Protein AF-A0A7R8VYX3-F1 (afdb_monomer_lite)

Foldseek 3Di:
DVQCVLQQWFKDFQLDAQPPPVLSVVSVPDDPPDTPVPDDLCVSQPPQDDDDPDSVVSSLCCQQQNPVVVPDRDHHRIDIDGDNVNHHDDDDPDPDDRCPPSD

Structure (mmCIF, N/CA/C/O backbone):
data_AF-A0A7R8VYX3-F1
#
_entry.id   AF-A0A7R8VYX3-F1
#
loop_
_atom_site.group_PDB
_atom_site.id
_atom_site.type_symbol
_atom_site.label_atom_id
_atom_site.label_alt_id
_atom_site.label_comp_id
_atom_site.label_asym_id
_atom_site.label_entity_id
_atom_site.label_seq_id
_atom_site.pdbx_PDB_ins_code
_atom_site.Cartn_x
_atom_site.Cartn_y
_atom_site.Cartn_z
_atom_site.occupancy
_atom_site.B_iso_or_equiv
_atom_site.auth_seq_id
_atom_site.auth_comp_id
_atom_site.auth_asym_id
_atom_site.auth_atom_id
_atom_site.pdbx_PDB_model_num
ATOM 1 N N . MET A 1 1 ? -8.367 -3.212 -5.140 1.00 76.12 1 MET A N 1
ATOM 2 C CA . MET A 1 1 ? -7.751 -2.665 -3.928 1.00 76.12 1 MET A CA 1
ATOM 3 C C . MET A 1 1 ? -8.787 -2.175 -2.920 1.00 76.12 1 MET A C 1
ATOM 5 O O . MET A 1 1 ? -8.876 -2.729 -1.836 1.00 76.12 1 MET A O 1
ATOM 9 N N . LEU A 1 2 ? -9.611 -1.175 -3.270 1.00 84.12 2 LEU A N 1
ATOM 10 C CA . LEU A 1 2 ? -10.450 -0.459 -2.298 1.00 84.12 2 LEU A CA 1
ATOM 11 C C . LEU A 1 2 ? -11.411 -1.350 -1.497 1.00 84.12 2 LEU A C 1
ATOM 13 O O . LEU A 1 2 ? -11.442 -1.248 -0.280 1.00 84.12 2 LEU A O 1
ATOM 17 N N . SER A 1 3 ? -12.156 -2.252 -2.141 1.00 87.12 3 SER A N 1
ATOM 18 C CA . SER A 1 3 ? -13.066 -3.151 -1.413 1.00 87.12 3 SER A CA 1
ATOM 19 C C . SER A 1 3 ? -12.342 -4.106 -0.460 1.00 87.12 3 SER A C 1
ATOM 21 O O . SER A 1 3 ? -12.898 -4.487 0.560 1.00 87.12 3 SER A O 1
ATOM 23 N N . TYR A 1 4 ? -11.084 -4.455 -0.742 1.00 88.44 4 TYR A N 1
ATOM 24 C CA . TYR A 1 4 ? -10.280 -5.273 0.168 1.00 88.44 4 TYR A CA 1
ATOM 25 C C . TYR A 1 4 ? -9.904 -4.496 1.435 1.00 88.44 4 TYR A C 1
ATOM 27 O O . TYR A 1 4 ? -10.025 -5.030 2.536 1.00 88.44 4 TYR A O 1
ATOM 35 N N . ILE A 1 5 ? -9.555 -3.214 1.277 1.00 90.19 5 ILE A N 1
ATOM 36 C CA . ILE A 1 5 ? -9.300 -2.282 2.384 1.00 90.19 5 ILE A CA 1
ATOM 37 C C . ILE A 1 5 ? -10.563 -2.057 3.217 1.00 90.19 5 ILE A C 1
ATOM 39 O O . ILE A 1 5 ? -10.519 -2.163 4.439 1.00 90.19 5 ILE A O 1
ATOM 43 N N . LEU A 1 6 ? -11.701 -1.808 2.561 1.00 90.31 6 LEU A N 1
ATOM 44 C CA . LEU A 1 6 ? -12.987 -1.624 3.239 1.00 90.31 6 LEU A CA 1
ATOM 45 C C . LEU A 1 6 ? -13.444 -2.889 3.978 1.00 90.31 6 LEU A C 1
ATOM 47 O O . LEU A 1 6 ? -14.164 -2.791 4.964 1.00 90.31 6 LEU A O 1
ATOM 51 N N . ALA A 1 7 ? -13.002 -4.073 3.550 1.00 90.38 7 ALA A N 1
ATOM 52 C CA . ALA A 1 7 ? -13.230 -5.326 4.267 1.00 90.38 7 ALA A CA 1
ATOM 53 C C . ALA A 1 7 ? -12.323 -5.496 5.506 1.00 90.38 7 ALA A C 1
ATOM 55 O O . ALA A 1 7 ? -12.284 -6.581 6.077 1.00 90.38 7 ALA A O 1
ATOM 56 N N . GLY A 1 8 ? -11.578 -4.461 5.908 1.00 91.44 8 GLY A N 1
ATOM 57 C CA . GLY A 1 8 ? -10.686 -4.478 7.067 1.00 91.44 8 GLY A CA 1
ATOM 58 C C . GLY A 1 8 ? -9.273 -4.976 6.762 1.00 91.44 8 GLY A C 1
ATOM 59 O O . GLY A 1 8 ? -8.487 -5.147 7.682 1.00 91.44 8 GLY A O 1
ATOM 60 N N . ASN A 1 9 ? -8.901 -5.222 5.501 1.00 92.44 9 ASN A N 1
ATOM 61 C CA . ASN A 1 9 ? -7.541 -5.668 5.177 1.00 92.44 9 ASN A CA 1
ATOM 62 C C . ASN A 1 9 ? -6.642 -4.463 4.917 1.00 92.44 9 ASN A C 1
ATOM 64 O O . ASN A 1 9 ? -6.719 -3.836 3.862 1.00 92.44 9 ASN A O 1
ATOM 68 N N . TRP A 1 10 ? -5.794 -4.125 5.879 1.00 93.56 10 TRP A N 1
ATOM 69 C CA . TRP A 1 10 ? -4.938 -2.949 5.806 1.00 93.56 10 TRP A CA 1
ATOM 70 C C . TRP A 1 10 ? -3.525 -3.323 5.330 1.00 93.56 10 TRP A C 1
ATOM 72 O O . TRP A 1 10 ? -2.989 -4.353 5.751 1.00 93.56 10 TRP A O 1
ATOM 82 N N . PRO A 1 11 ? -2.915 -2.522 4.436 1.00 92.94 11 PRO A N 1
ATOM 83 C CA . PRO A 1 11 ? -1.583 -2.766 3.904 1.00 92.94 11 PRO A CA 1
ATOM 84 C C . PRO A 1 11 ? -0.490 -2.230 4.838 1.00 92.94 11 PRO A C 1
ATOM 86 O O . PRO A 1 11 ? -0.535 -1.084 5.297 1.00 92.94 11 PRO A O 1
ATOM 89 N N . TYR A 1 12 ? 0.531 -3.049 5.060 1.00 93.50 12 TYR A N 1
ATOM 90 C CA . TYR A 1 12 ? 1.731 -2.743 5.832 1.00 93.50 12 TYR A CA 1
ATOM 91 C C . TYR A 1 12 ? 2.964 -2.941 4.962 1.00 93.50 12 TYR A C 1
ATOM 93 O O . TYR A 1 12 ? 3.014 -3.844 4.131 1.00 93.50 12 TYR A O 1
ATOM 101 N N . TYR A 1 13 ? 3.981 -2.109 5.149 1.00 93.19 13 TYR A N 1
ATOM 102 C CA . TYR A 1 13 ? 5.234 -2.283 4.428 1.00 93.19 13 TYR A CA 1
ATOM 103 C C . TYR A 1 13 ? 6.046 -3.438 5.026 1.00 93.19 13 TYR A C 1
ATOM 105 O O . TYR A 1 13 ? 6.307 -3.476 6.226 1.00 93.19 13 TYR A O 1
ATOM 113 N N . THR A 1 14 ? 6.491 -4.362 4.173 1.00 91.62 14 THR A N 1
ATOM 114 C CA . THR A 1 14 ? 7.278 -5.545 4.576 1.00 91.62 14 THR A CA 1
ATOM 115 C C . THR A 1 14 ? 8.701 -5.218 5.044 1.00 91.62 14 THR A C 1
ATOM 117 O O . THR A 1 14 ? 9.410 -6.100 5.524 1.00 91.62 14 THR A O 1
ATOM 120 N N . GLY A 1 15 ? 9.169 -3.978 4.858 1.00 89.44 15 GLY A N 1
ATOM 121 C CA . GLY A 1 15 ? 10.552 -3.579 5.138 1.00 89.44 15 GLY A CA 1
ATOM 122 C C . GLY A 1 15 ? 11.553 -3.963 4.042 1.00 89.44 15 GLY A C 1
ATOM 123 O O . GLY A 1 15 ? 12.714 -3.553 4.103 1.00 89.44 15 GLY A O 1
ATOM 124 N N . ARG A 1 16 ? 11.122 -4.728 3.029 1.00 90.56 16 ARG A N 1
ATOM 125 C CA . ARG A 1 16 ? 11.963 -5.125 1.896 1.00 90.56 16 ARG A CA 1
ATOM 126 C C . ARG A 1 16 ? 12.175 -3.951 0.940 1.00 90.56 16 ARG A C 1
ATOM 128 O O . ARG A 1 16 ? 11.205 -3.268 0.633 1.00 90.56 16 ARG A O 1
ATOM 135 N N . PRO A 1 17 ? 13.401 -3.733 0.441 1.00 89.75 17 PRO A N 1
ATOM 136 C CA . PRO A 1 17 ? 13.686 -2.604 -0.433 1.00 89.75 17 PRO A CA 1
ATOM 137 C C . PRO A 1 17 ? 12.937 -2.720 -1.767 1.00 89.75 17 PRO A C 1
ATOM 139 O O . PRO A 1 17 ? 12.864 -3.798 -2.356 1.00 89.75 17 PRO A O 1
ATOM 142 N N . HIS A 1 18 ? 12.428 -1.590 -2.247 1.00 91.12 18 HIS A N 1
ATOM 143 C CA . HIS A 1 18 ? 11.977 -1.412 -3.622 1.00 91.12 18 HIS A CA 1
ATOM 144 C C . HIS A 1 18 ? 13.189 -1.078 -4.521 1.00 91.12 18 HIS A C 1
ATOM 146 O O . HIS A 1 18 ? 14.129 -0.446 -4.032 1.00 91.12 18 HIS A O 1
ATOM 152 N N . PRO A 1 19 ? 13.204 -1.450 -5.819 1.00 89.25 19 PRO A N 1
ATOM 153 C CA . PRO A 1 19 ? 14.320 -1.097 -6.707 1.00 89.25 19 PRO A CA 1
ATOM 154 C C . PRO A 1 19 ? 14.531 0.419 -6.872 1.00 89.25 19 PRO A C 1
ATOM 156 O O . PRO A 1 19 ? 15.655 0.867 -7.065 1.00 89.25 19 PRO A O 1
ATOM 159 N N . ASP A 1 20 ? 13.467 1.214 -6.740 1.00 90.62 20 ASP A N 1
ATOM 160 C CA . ASP A 1 20 ? 13.567 2.662 -6.505 1.00 90.62 20 ASP A CA 1
ATOM 161 C C . ASP A 1 20 ? 14.052 2.940 -5.066 1.00 90.62 20 ASP A C 1
ATOM 163 O O . ASP A 1 20 ? 13.330 2.744 -4.076 1.00 90.62 20 ASP A O 1
ATOM 167 N N . GLU A 1 21 ? 15.293 3.418 -4.960 1.00 91.19 21 GLU A N 1
ATOM 168 C CA . GLU A 1 21 ? 15.941 3.773 -3.696 1.00 91.19 21 GLU A CA 1
ATOM 169 C C . GLU A 1 21 ? 15.256 4.945 -2.977 1.00 91.19 21 GLU A C 1
ATOM 171 O O . GLU A 1 21 ? 15.191 4.954 -1.745 1.00 91.19 21 GLU A O 1
ATOM 176 N N . MET A 1 22 ? 14.699 5.913 -3.713 1.00 92.50 22 MET A N 1
ATOM 177 C CA . MET A 1 22 ? 14.021 7.078 -3.139 1.00 92.50 22 MET A CA 1
ATOM 178 C C . MET A 1 22 ? 12.662 6.692 -2.556 1.00 92.50 22 MET A C 1
ATOM 180 O O . MET A 1 22 ? 12.275 7.161 -1.480 1.00 92.50 22 MET A O 1
ATOM 184 N N . LEU A 1 23 ? 11.929 5.808 -3.236 1.00 93.00 23 LEU A N 1
ATOM 185 C CA . LEU A 1 23 ? 10.726 5.203 -2.666 1.00 93.00 23 LEU A CA 1
ATOM 186 C C . LEU A 1 23 ? 11.076 4.399 -1.405 1.00 93.00 23 LEU A C 1
ATOM 188 O O . LEU A 1 23 ? 10.458 4.592 -0.357 1.00 93.00 23 LEU A O 1
ATOM 192 N N . THR A 1 24 ? 12.129 3.579 -1.456 1.00 93.75 24 THR A N 1
ATOM 193 C CA . THR A 1 24 ? 12.601 2.813 -0.292 1.00 93.75 24 THR A CA 1
ATOM 194 C C . THR A 1 24 ? 12.956 3.707 0.897 1.00 93.75 24 THR A C 1
ATOM 196 O O . THR A 1 24 ? 12.606 3.381 2.032 1.00 93.75 24 THR A O 1
ATOM 199 N N . ALA A 1 25 ? 13.638 4.832 0.668 1.00 93.19 25 ALA A N 1
ATOM 200 C CA . ALA A 1 25 ? 14.017 5.769 1.723 1.00 93.19 25 ALA A CA 1
ATOM 201 C C . ALA A 1 25 ? 12.792 6.350 2.446 1.00 93.19 25 ALA A C 1
ATOM 203 O O . ALA A 1 25 ? 12.779 6.417 3.675 1.00 93.19 25 ALA A O 1
ATOM 204 N N . ARG A 1 26 ? 11.740 6.702 1.699 1.00 94.25 26 ARG A N 1
ATOM 205 C CA . ARG A 1 26 ? 10.487 7.217 2.268 1.00 94.25 26 ARG A CA 1
ATOM 206 C C . ARG A 1 26 ? 9.720 6.151 3.040 1.00 94.25 26 ARG A C 1
ATOM 208 O O . ARG A 1 26 ? 9.294 6.412 4.159 1.00 94.25 26 ARG A O 1
ATOM 215 N N . LEU A 1 27 ? 9.625 4.936 2.500 1.00 92.81 27 LEU A N 1
ATOM 216 C CA . LEU A 1 27 ? 8.960 3.812 3.171 1.00 92.81 27 LEU A CA 1
ATOM 217 C C . LEU A 1 27 ? 9.667 3.402 4.467 1.00 92.81 27 LEU A C 1
ATOM 219 O O . LEU A 1 27 ? 9.013 3.034 5.436 1.00 92.81 27 LEU A O 1
ATOM 223 N N . LYS A 1 28 ? 11.001 3.497 4.517 1.00 91.44 28 LYS A N 1
ATOM 224 C CA . LYS A 1 28 ? 11.777 3.267 5.748 1.00 91.44 28 LYS A CA 1
ATOM 225 C C . LYS A 1 28 ? 11.522 4.314 6.835 1.00 91.44 28 LYS A C 1
ATOM 227 O O . LYS A 1 28 ? 11.830 4.049 7.992 1.00 91.44 28 LYS A O 1
ATOM 232 N N . GLY A 1 29 ? 10.989 5.481 6.476 1.00 89.69 29 GLY A N 1
ATOM 233 C CA . GLY A 1 29 ? 10.573 6.505 7.432 1.00 89.69 29 GLY A CA 1
ATOM 234 C C . GLY A 1 29 ? 9.288 6.152 8.186 1.00 89.69 29 GLY A C 1
ATOM 235 O O . GLY A 1 29 ? 9.008 6.769 9.211 1.00 89.69 29 GLY A O 1
ATOM 236 N N . ILE A 1 30 ? 8.525 5.162 7.710 1.00 91.19 30 ILE A N 1
ATOM 237 C CA . ILE A 1 30 ? 7.269 4.744 8.333 1.00 91.19 30 ILE A CA 1
ATOM 238 C C . ILE A 1 30 ? 7.576 3.992 9.637 1.00 91.19 30 ILE A C 1
ATOM 240 O O . ILE A 1 30 ? 8.339 3.018 9.617 1.00 91.19 30 ILE A O 1
ATOM 244 N N . PRO A 1 31 ? 6.983 4.394 10.777 1.00 89.50 31 PRO A N 1
ATOM 245 C CA . PRO A 1 31 ? 7.129 3.665 12.028 1.00 89.50 31 PRO A CA 1
ATOM 246 C C . PRO A 1 31 ? 6.684 2.205 11.897 1.00 89.50 31 PRO A C 1
ATOM 248 O O . PRO A 1 31 ? 5.652 1.893 11.299 1.00 89.50 31 PRO A O 1
ATOM 251 N N . ALA A 1 32 ? 7.443 1.295 12.510 1.00 85.69 32 ALA A N 1
ATOM 252 C CA . ALA A 1 32 ? 7.091 -0.118 12.523 1.00 85.69 32 ALA A CA 1
ATOM 253 C C . ALA A 1 32 ? 5.699 -0.330 13.141 1.00 85.69 32 ALA A C 1
ATOM 255 O O . ALA A 1 32 ? 5.398 0.185 14.216 1.00 85.69 32 ALA A O 1
ATOM 256 N N . GLY A 1 33 ? 4.864 -1.119 12.462 1.00 85.44 33 GLY A N 1
ATOM 257 C CA . GLY A 1 33 ? 3.516 -1.445 12.932 1.00 85.44 33 GLY A CA 1
ATOM 258 C C . GLY A 1 33 ? 2.430 -0.445 12.539 1.00 85.44 33 GLY A C 1
ATOM 259 O O . GLY A 1 33 ? 1.284 -0.669 12.917 1.00 85.44 33 GLY A O 1
ATOM 260 N N . ARG A 1 34 ? 2.745 0.596 11.759 1.00 91.88 34 ARG A N 1
ATOM 261 C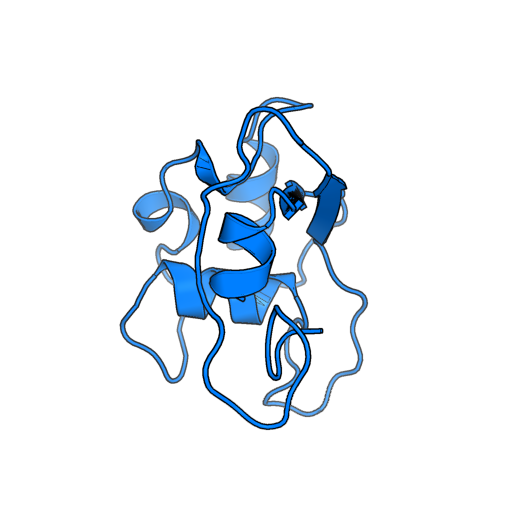 CA . ARG A 1 34 ? 1.741 1.501 11.190 1.00 91.88 34 ARG A CA 1
ATOM 262 C C . ARG A 1 34 ? 1.358 1.105 9.762 1.00 91.88 34 ARG A C 1
ATOM 264 O O . ARG A 1 34 ? 2.212 0.646 8.999 1.00 91.88 34 ARG A O 1
ATOM 271 N N . SER A 1 35 ? 0.080 1.249 9.412 1.00 92.94 35 SER A N 1
ATOM 272 C CA . SER A 1 35 ? -0.394 0.965 8.057 1.00 92.94 35 SER A CA 1
ATOM 273 C C . SER A 1 35 ? -0.054 2.108 7.105 1.00 92.94 35 SER A C 1
ATOM 275 O O . SER A 1 35 ? -0.058 3.276 7.484 1.00 92.94 35 SER A O 1
ATOM 277 N N . LEU A 1 36 ? 0.147 1.782 5.826 1.00 91.81 36 LEU A N 1
ATOM 278 C CA . LEU A 1 36 ? 0.282 2.784 4.765 1.00 91.81 36 LEU A CA 1
ATOM 279 C C . LEU A 1 36 ? -0.954 3.685 4.638 1.00 91.81 36 LEU A C 1
ATOM 281 O O . LEU A 1 36 ? -0.831 4.806 4.162 1.00 91.81 36 LEU A O 1
ATOM 285 N N . LEU A 1 37 ? -2.136 3.219 5.060 1.00 89.75 37 LEU A N 1
ATOM 286 C CA . LEU A 1 37 ? -3.369 4.017 5.024 1.00 89.75 37 LEU A CA 1
ATOM 287 C C . LEU A 1 37 ? -3.363 5.179 6.021 1.00 89.75 37 LEU A C 1
ATOM 289 O O . LEU A 1 37 ? -4.155 6.106 5.878 1.00 89.75 37 LEU A O 1
ATOM 293 N N . GLU A 1 38 ? -2.487 5.121 7.020 1.00 91.81 38 GLU A N 1
ATOM 294 C CA . GLU A 1 38 ? -2.354 6.133 8.068 1.00 91.81 38 GLU A CA 1
ATOM 295 C C . GLU A 1 38 ? -1.228 7.135 7.771 1.00 91.81 38 GLU A C 1
ATOM 297 O O . GLU A 1 38 ? -0.996 8.059 8.550 1.00 91.81 38 GLU A O 1
ATOM 302 N N . GLU A 1 39 ? -0.51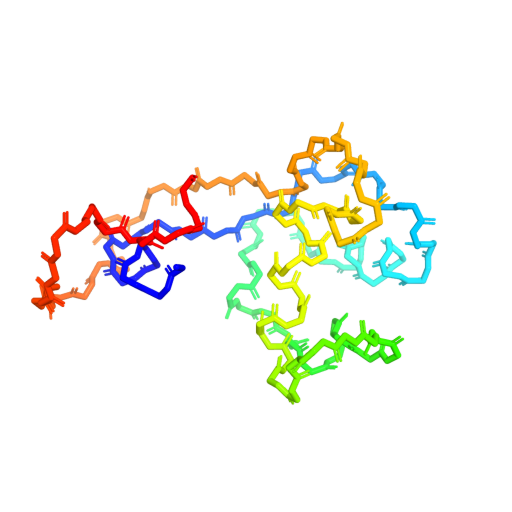5 6.949 6.660 1.00 92.69 39 GLU A N 1
ATOM 303 C CA . GLU A 1 39 ? 0.625 7.765 6.251 1.00 92.69 39 GLU A CA 1
ATOM 304 C C . GLU A 1 39 ? 0.239 8.780 5.167 1.00 92.69 39 GLU A C 1
ATOM 306 O O . GLU A 1 39 ? -0.783 8.657 4.486 1.00 92.69 39 GLU A O 1
ATOM 311 N N . ASP A 1 40 ? 1.078 9.803 4.978 1.00 92.00 40 ASP A N 1
ATOM 312 C CA . ASP A 1 40 ? 0.875 10.777 3.905 1.00 92.00 40 ASP A CA 1
ATOM 313 C C . ASP A 1 40 ? 1.199 10.146 2.543 1.00 92.00 40 ASP A C 1
ATOM 315 O O . ASP A 1 40 ? 2.342 10.123 2.076 1.00 92.00 40 ASP A O 1
ATOM 319 N N . LEU A 1 41 ? 0.155 9.643 1.884 1.00 89.69 41 LEU A N 1
ATOM 320 C CA . LEU A 1 41 ? 0.258 9.024 0.567 1.00 89.69 41 LEU A CA 1
ATOM 321 C C . LEU A 1 41 ? 0.825 9.974 -0.491 1.00 89.69 41 LEU A C 1
ATOM 323 O O . LEU A 1 41 ? 1.517 9.499 -1.387 1.00 89.69 41 LEU A O 1
ATOM 327 N N . ASN A 1 42 ? 0.575 11.287 -0.396 1.00 89.81 42 ASN A N 1
ATOM 328 C CA . ASN A 1 42 ? 1.125 12.245 -1.358 1.00 89.81 42 ASN A CA 1
ATOM 329 C C . ASN A 1 42 ? 2.638 12.347 -1.204 1.00 89.81 42 ASN A C 1
ATOM 331 O O . ASN A 1 42 ? 3.350 12.400 -2.202 1.00 89.81 42 ASN A O 1
ATOM 335 N N . PHE A 1 43 ? 3.128 12.363 0.039 1.00 91.75 43 PHE A N 1
ATOM 336 C CA . PHE A 1 43 ? 4.557 12.343 0.335 1.00 91.75 43 PHE A CA 1
ATOM 337 C C . PHE A 1 43 ? 5.217 11.041 -0.145 1.00 91.75 43 PHE A C 1
ATOM 339 O O . PHE A 1 43 ? 6.241 11.067 -0.840 1.00 91.75 43 PHE A O 1
ATOM 346 N N . LEU A 1 44 ? 4.601 9.896 0.159 1.00 92.44 44 LEU A N 1
ATOM 347 C CA . LEU A 1 44 ? 5.099 8.589 -0.273 1.00 92.44 44 LEU A CA 1
ATOM 348 C C . LEU A 1 44 ? 5.102 8.439 -1.800 1.00 92.44 44 LEU A C 1
ATOM 350 O O . LEU A 1 44 ? 5.986 7.778 -2.339 1.00 92.44 44 LEU A O 1
ATOM 354 N N . SER A 1 45 ? 4.171 9.086 -2.506 1.00 91.56 45 SER A N 1
ATOM 355 C CA . SER A 1 45 ? 4.062 9.009 -3.963 1.00 91.56 45 SER A CA 1
ATOM 356 C C . SER A 1 45 ? 4.859 10.067 -4.734 1.00 91.56 45 SER A C 1
ATOM 358 O O . SER A 1 45 ? 4.796 10.085 -5.961 1.00 91.56 45 SER A O 1
ATOM 360 N N . GLN A 1 46 ? 5.582 10.984 -4.077 1.00 91.25 46 GLN A N 1
ATOM 361 C CA . GLN A 1 46 ? 6.340 12.030 -4.788 1.00 91.25 46 GLN A CA 1
ATOM 362 C C . GLN A 1 46 ? 7.324 11.427 -5.804 1.00 91.25 46 GLN A C 1
ATOM 364 O O . GLN A 1 46 ? 8.029 10.466 -5.505 1.00 91.25 46 GLN A O 1
ATOM 369 N N . GLY A 1 47 ? 7.376 11.976 -7.013 1.00 86.75 47 GLY A N 1
ATOM 370 C CA . GLY A 1 47 ? 8.282 11.483 -8.053 1.00 86.75 47 GLY A CA 1
ATOM 371 C C . GLY A 1 47 ? 7.987 10.066 -8.561 1.00 86.75 47 GLY A C 1
ATOM 372 O O . GLY A 1 47 ? 8.774 9.56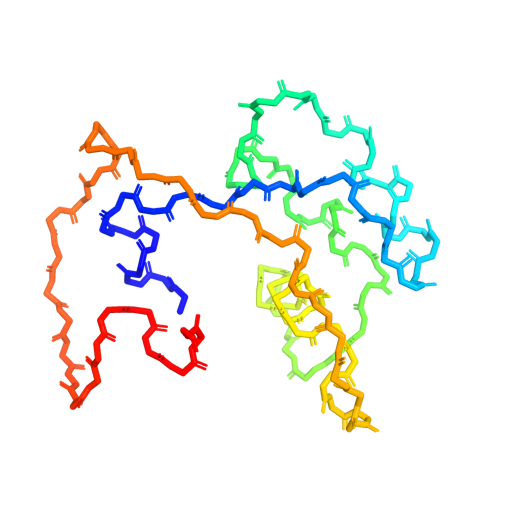3 -9.353 1.00 86.75 47 GLY A O 1
ATOM 373 N N . LEU A 1 48 ? 6.888 9.425 -8.137 1.00 89.62 48 LEU A N 1
ATOM 374 C CA . LEU A 1 48 ? 6.415 8.209 -8.792 1.00 89.62 48 LEU A CA 1
ATOM 375 C C . LEU A 1 48 ? 5.743 8.588 -10.110 1.00 89.62 48 LEU A C 1
ATOM 377 O O . LEU A 1 48 ? 4.878 9.464 -10.150 1.00 89.62 48 LEU A O 1
ATOM 381 N N . GLU A 1 49 ? 6.123 7.896 -11.175 1.00 84.56 49 GLU A N 1
ATOM 382 C CA . GLU A 1 49 ? 5.534 8.048 -12.501 1.00 84.56 49 GLU A CA 1
ATOM 383 C C . GLU A 1 49 ? 4.728 6.798 -12.857 1.00 84.56 49 GLU A C 1
ATOM 385 O O . GLU A 1 49 ? 5.056 5.685 -12.448 1.00 84.56 49 GLU A O 1
ATOM 390 N N . GLY A 1 50 ? 3.650 6.966 -13.618 1.00 79.12 50 GLY A N 1
ATOM 391 C CA . GLY A 1 50 ? 2.836 5.842 -14.059 1.00 79.12 50 GLY A CA 1
ATOM 392 C C . GLY A 1 50 ? 1.579 6.278 -14.797 1.00 79.12 50 GLY A C 1
ATOM 393 O O . GLY A 1 50 ? 1.429 7.426 -15.209 1.00 79.12 50 GLY A O 1
ATOM 394 N N . ARG A 1 51 ? 0.656 5.333 -14.991 1.00 77.31 51 ARG A N 1
ATOM 395 C CA . ARG A 1 51 ? -0.539 5.529 -15.834 1.00 77.31 51 ARG A CA 1
ATOM 396 C C . ARG A 1 51 ? -1.691 6.250 -15.131 1.00 77.31 51 ARG A C 1
ATOM 398 O O . ARG A 1 51 ? -2.668 6.609 -15.783 1.00 77.31 51 ARG A O 1
ATOM 405 N N . SER A 1 52 ? -1.604 6.423 -13.815 1.00 80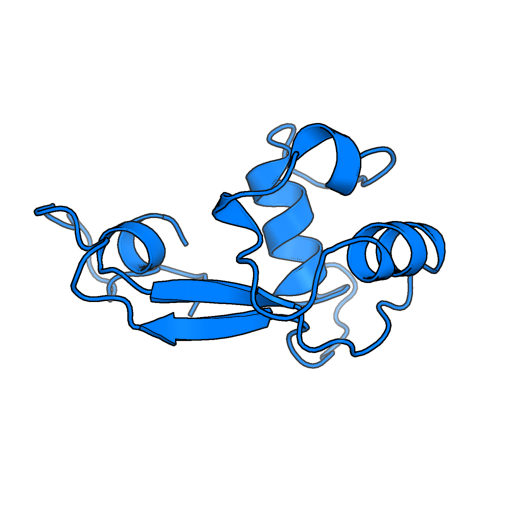.44 52 SER A N 1
ATOM 406 C CA . SER A 1 52 ? -2.625 7.075 -12.997 1.00 80.44 52 SER A CA 1
ATOM 407 C C . SER A 1 52 ? -2.101 8.397 -12.454 1.00 80.44 52 SER A C 1
ATOM 409 O O . SER A 1 52 ? -0.947 8.486 -12.067 1.00 80.44 52 SER A O 1
ATOM 411 N N . ASN A 1 53 ? -2.964 9.407 -12.353 1.00 80.19 53 ASN A N 1
ATOM 412 C CA . ASN A 1 53 ? -2.653 10.637 -11.611 1.00 80.19 53 ASN A CA 1
ATOM 413 C C . ASN A 1 53 ? -3.029 10.525 -10.125 1.00 80.19 53 ASN A C 1
ATOM 415 O O . ASN A 1 53 ? -2.869 11.477 -9.365 1.00 80.19 53 ASN A O 1
ATOM 419 N N . ASN A 1 54 ? -3.598 9.390 -9.710 1.00 86.12 54 ASN A N 1
ATOM 420 C CA . ASN A 1 54 ? -3.986 9.165 -8.330 1.00 86.12 54 ASN A CA 1
ATOM 421 C C . ASN A 1 54 ? -2.780 8.617 -7.536 1.00 86.12 54 ASN A C 1
ATOM 423 O O . ASN A 1 54 ? -2.310 7.521 -7.852 1.00 86.12 54 ASN A O 1
ATOM 427 N N . PRO A 1 55 ? -2.311 9.322 -6.490 1.00 85.00 55 PRO A N 1
ATOM 428 C CA . PRO A 1 55 ? -1.113 8.948 -5.736 1.00 85.00 55 PRO A CA 1
ATOM 429 C C . PRO A 1 55 ? -1.258 7.599 -5.025 1.00 85.00 55 PRO A C 1
ATOM 431 O O . PRO A 1 55 ? -0.308 6.822 -4.987 1.00 85.00 55 PRO A O 1
ATOM 434 N N . MET A 1 56 ? -2.461 7.273 -4.533 1.00 84.31 56 MET A N 1
ATOM 435 C CA . MET A 1 56 ? -2.740 5.966 -3.931 1.00 84.31 56 MET A CA 1
ATOM 436 C C . MET A 1 56 ? -2.637 4.851 -4.968 1.00 84.31 56 MET A C 1
ATOM 438 O O . MET A 1 56 ? -2.050 3.814 -4.676 1.00 84.31 56 MET A O 1
ATOM 442 N N . SER A 1 57 ? -3.177 5.062 -6.171 1.00 85.38 57 SER A N 1
ATOM 443 C CA . SER A 1 57 ? -3.097 4.073 -7.251 1.00 85.38 57 SER A CA 1
ATOM 444 C C . SER A 1 57 ? -1.648 3.863 -7.687 1.00 85.38 57 SER A C 1
ATOM 446 O O . SER A 1 57 ? -1.194 2.733 -7.716 1.00 85.38 57 SER A O 1
ATOM 448 N N . LEU A 1 58 ? -0.886 4.937 -7.919 1.00 87.69 58 LEU A N 1
ATOM 449 C CA . LEU A 1 58 ? 0.533 4.825 -8.277 1.00 87.69 58 LEU A CA 1
ATOM 450 C C . LEU A 1 58 ? 1.349 4.093 -7.208 1.00 87.69 58 LEU A C 1
ATOM 452 O O . LEU A 1 58 ? 2.098 3.173 -7.523 1.00 87.69 58 LEU A O 1
ATOM 456 N N . LEU A 1 59 ? 1.193 4.482 -5.940 1.00 90.12 59 LEU A N 1
ATOM 457 C CA . LEU A 1 59 ? 1.910 3.841 -4.841 1.00 90.12 59 LEU A CA 1
ATOM 458 C C . LEU A 1 59 ? 1.509 2.365 -4.710 1.00 90.12 59 LEU A C 1
ATOM 460 O O . LEU A 1 59 ? 2.359 1.505 -4.510 1.00 90.12 59 LEU A O 1
ATOM 464 N N . SER A 1 60 ? 0.222 2.064 -4.862 1.00 88.38 60 SER A N 1
ATOM 465 C CA . SER A 1 60 ? -0.299 0.698 -4.850 1.00 88.38 60 SER A CA 1
ATOM 466 C C . SER A 1 60 ? 0.329 -0.173 -5.932 1.00 88.38 60 SER A C 1
ATOM 468 O O . SER A 1 60 ? 0.756 -1.286 -5.630 1.00 88.38 60 SER A O 1
ATOM 470 N N . ASP A 1 61 ? 0.428 0.340 -7.157 1.00 88.12 61 ASP A N 1
ATOM 471 C CA . ASP A 1 61 ? 1.001 -0.376 -8.298 1.00 88.12 61 ASP A CA 1
ATOM 472 C C . ASP A 1 61 ? 2.476 -0.698 -8.035 1.00 88.12 61 ASP A C 1
ATOM 474 O O . ASP A 1 61 ? 2.895 -1.851 -8.156 1.00 88.12 61 ASP A O 1
ATOM 478 N N . MET A 1 62 ? 3.235 0.303 -7.574 1.00 89.38 62 MET A N 1
ATOM 479 C CA . MET A 1 62 ? 4.667 0.175 -7.286 1.00 89.38 62 MET A CA 1
ATOM 480 C C . MET A 1 62 ? 4.966 -0.781 -6.129 1.00 89.38 62 MET A C 1
ATOM 482 O O . MET A 1 62 ? 6.013 -1.419 -6.114 1.00 89.38 62 MET A O 1
ATOM 486 N N . LEU A 1 63 ? 4.072 -0.899 -5.145 1.00 91.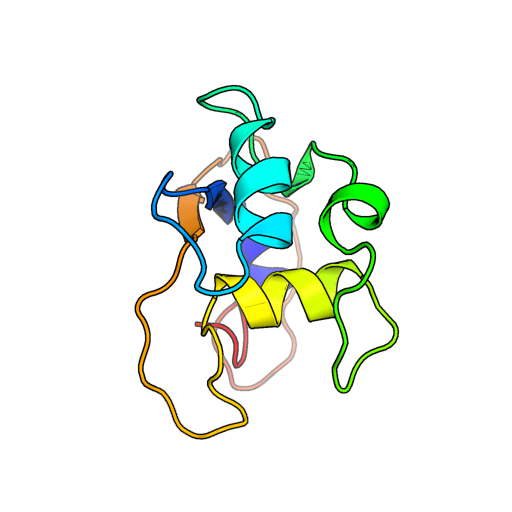50 63 LEU A N 1
ATOM 487 C CA . LEU A 1 63 ? 4.300 -1.760 -3.982 1.00 91.50 63 LEU A CA 1
ATOM 488 C C . LEU A 1 63 ? 3.732 -3.165 -4.155 1.00 91.50 63 LEU A C 1
ATOM 490 O O . LEU A 1 63 ? 4.318 -4.121 -3.649 1.00 91.50 63 LEU A O 1
ATOM 494 N N . MET A 1 64 ? 2.590 -3.311 -4.825 1.00 89.38 64 MET A N 1
ATOM 495 C CA . MET A 1 64 ? 1.937 -4.608 -4.959 1.00 89.38 64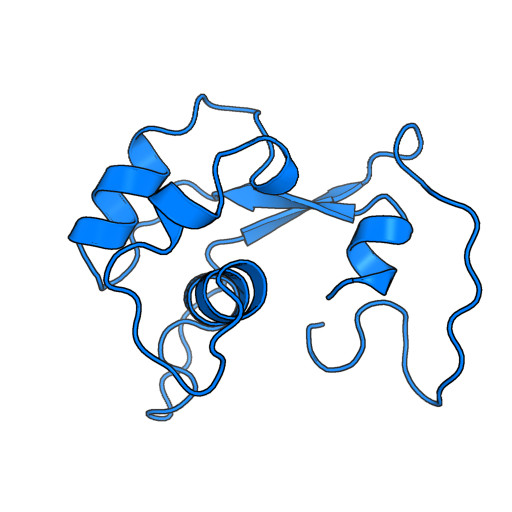 MET A CA 1
ATOM 496 C C . MET A 1 64 ? 2.643 -5.491 -5.984 1.00 89.38 64 MET A C 1
ATOM 498 O O . MET A 1 64 ? 2.937 -6.640 -5.665 1.00 89.38 64 MET A O 1
ATOM 502 N N . HIS A 1 65 ? 2.939 -4.940 -7.163 1.00 86.94 65 HIS A N 1
ATOM 503 C CA . HIS A 1 65 ? 3.635 -5.632 -8.245 1.00 86.94 65 HIS A CA 1
ATOM 504 C C . HIS A 1 65 ? 4.687 -4.694 -8.856 1.00 86.94 65 HIS A C 1
ATOM 506 O O . HIS A 1 65 ? 4.458 -4.115 -9.924 1.00 86.94 65 HIS A O 1
ATOM 512 N N . PRO A 1 66 ? 5.834 -4.512 -8.174 1.00 86.62 66 PRO A N 1
ATOM 513 C CA . PRO A 1 66 ? 6.877 -3.607 -8.639 1.00 86.62 66 PRO A CA 1
ATOM 514 C C . PRO A 1 66 ? 7.282 -3.929 -10.084 1.00 86.62 66 PRO A C 1
ATOM 516 O O . PRO A 1 66 ? 7.647 -5.066 -10.379 1.00 86.62 66 PRO A O 1
ATOM 519 N N . TYR A 1 67 ? 7.245 -2.930 -10.974 1.00 85.12 67 TYR A N 1
ATOM 520 C CA . TYR A 1 67 ? 7.670 -3.051 -12.379 1.00 85.12 67 TYR A CA 1
ATOM 521 C C . TYR A 1 67 ? 6.920 -4.109 -13.216 1.00 85.12 67 TYR A C 1
ATOM 523 O O . TYR A 1 67 ? 7.443 -4.618 -14.214 1.00 85.12 67 TYR A O 1
ATOM 531 N N . ALA A 1 68 ? 5.674 -4.432 -12.859 1.00 84.81 68 ALA A N 1
ATOM 532 C CA . ALA A 1 68 ? 4.847 -5.335 -13.662 1.00 84.81 68 ALA A CA 1
ATOM 533 C C . ALA A 1 68 ? 4.580 -4.809 -15.085 1.00 84.81 68 ALA A C 1
ATOM 535 O O . ALA A 1 68 ? 4.394 -5.587 -16.020 1.00 84.81 68 ALA A O 1
ATOM 536 N N . ASP A 1 69 ? 4.589 -3.490 -15.279 1.00 79.75 69 ASP A N 1
ATOM 537 C CA . ASP A 1 69 ? 4.384 -2.831 -16.570 1.00 79.75 69 ASP A CA 1
ATOM 538 C C . ASP A 1 69 ? 5.533 -3.054 -17.567 1.00 79.75 69 ASP A C 1
ATOM 540 O O . ASP A 1 69 ? 5.296 -3.051 -18.777 1.00 79.75 69 ASP A O 1
ATOM 544 N N . VAL A 1 70 ? 6.745 -3.306 -17.067 1.00 83.06 70 VAL A N 1
ATOM 545 C CA . VAL A 1 70 ? 7.917 -3.721 -17.858 1.00 83.06 70 VAL A CA 1
ATOM 546 C C . VAL A 1 70 ? 8.126 -5.242 -17.850 1.00 83.06 70 VAL A C 1
ATOM 548 O O . VAL A 1 70 ? 9.122 -5.735 -18.377 1.00 83.06 70 VAL A O 1
ATOM 551 N N . GLY A 1 71 ? 7.170 -5.995 -17.295 1.00 83.19 71 GLY A N 1
ATOM 552 C CA . GLY A 1 71 ? 7.140 -7.457 -17.326 1.00 83.19 71 GLY A CA 1
ATOM 553 C C . GLY A 1 71 ? 8.021 -8.145 -16.283 1.00 83.19 71 GLY A C 1
ATOM 554 O O . GLY A 1 71 ? 8.344 -9.320 -16.463 1.00 83.19 71 GLY A O 1
ATOM 555 N N . LEU A 1 72 ? 8.431 -7.445 -15.219 1.00 85.62 72 LEU A N 1
ATOM 556 C CA . LEU A 1 72 ? 9.129 -8.077 -14.100 1.00 85.62 72 LEU A CA 1
ATOM 557 C C . LEU A 1 72 ? 8.135 -8.742 -13.139 1.00 85.62 72 LEU A C 1
ATOM 559 O O . LEU A 1 72 ? 7.056 -8.215 -12.882 1.00 85.62 72 LEU A O 1
ATOM 563 N N . ASP A 1 73 ? 8.538 -9.886 -12.585 1.00 85.31 73 ASP A N 1
ATOM 564 C CA . ASP A 1 73 ? 7.802 -10.613 -11.545 1.00 85.31 73 ASP A CA 1
ATOM 565 C C . ASP A 1 73 ? 8.528 -10.444 -10.204 1.00 85.31 73 ASP A C 1
ATOM 567 O O . ASP A 1 73 ? 9.350 -11.268 -9.790 1.00 85.31 73 ASP A O 1
ATOM 571 N N . LEU A 1 74 ? 8.318 -9.283 -9.581 1.00 88.06 74 LEU A N 1
ATOM 572 C CA . LEU A 1 74 ? 8.903 -8.942 -8.288 1.00 88.06 74 LEU A CA 1
ATOM 573 C C . LEU A 1 74 ? 7.893 -9.182 -7.162 1.00 88.06 74 LEU A C 1
ATOM 575 O O . LEU A 1 74 ? 6.702 -8.912 -7.321 1.00 88.06 74 LEU A O 1
ATOM 579 N N . PRO A 1 75 ? 8.352 -9.652 -5.990 1.00 88.94 75 PRO A N 1
ATOM 580 C CA . PRO A 1 75 ? 7.449 -9.970 -4.900 1.00 88.94 75 PRO A CA 1
ATOM 581 C C . PRO A 1 75 ? 6.839 -8.702 -4.290 1.00 88.94 75 PRO A C 1
ATOM 583 O O . PRO A 1 75 ? 7.523 -7.692 -4.119 1.00 88.94 75 PRO A O 1
ATOM 586 N N . SER A 1 76 ? 5.578 -8.799 -3.863 1.00 90.94 76 SER A N 1
ATOM 587 C CA . SER A 1 76 ? 4.852 -7.684 -3.248 1.00 90.94 76 SER A CA 1
ATOM 588 C C . SER A 1 76 ? 5.552 -7.128 -2.011 1.00 90.94 76 SER A C 1
ATOM 590 O O . SER A 1 76 ? 5.891 -7.862 -1.085 1.00 90.94 76 SER A O 1
ATOM 592 N N . LEU A 1 77 ? 5.728 -5.816 -1.936 1.00 93.44 77 LEU A N 1
ATOM 593 C CA . LEU A 1 77 ? 6.291 -5.143 -0.765 1.00 93.44 77 LEU A CA 1
ATOM 594 C C . LEU A 1 77 ? 5.254 -4.889 0.334 1.00 93.44 77 LEU A C 1
ATOM 596 O O . LEU A 1 77 ? 5.612 -4.338 1.381 1.00 93.44 77 LEU A O 1
ATOM 600 N N . LEU A 1 78 ? 4.007 -5.308 0.107 1.00 92.50 78 LEU A N 1
ATOM 601 C CA . LEU A 1 78 ? 2.891 -5.177 1.030 1.00 92.50 78 LEU A CA 1
ATOM 602 C C . LEU A 1 78 ? 2.630 -6.479 1.787 1.00 92.50 78 LEU A C 1
ATOM 604 O O . LEU A 1 78 ? 2.581 -7.566 1.217 1.00 92.50 78 LEU A O 1
ATOM 608 N N . GLU A 1 79 ? 2.399 -6.341 3.082 1.00 92.75 79 GLU A N 1
ATOM 609 C CA . GLU A 1 79 ? 1.820 -7.355 3.945 1.00 92.75 79 GLU A CA 1
ATOM 610 C C . GLU A 1 79 ? 0.398 -6.910 4.295 1.00 92.75 79 GLU A C 1
ATOM 612 O O . GLU A 1 79 ? 0.192 -5.807 4.801 1.00 92.75 79 GLU A O 1
ATOM 617 N N . TRP A 1 80 ? -0.592 -7.753 4.019 1.00 91.75 80 TRP A N 1
ATOM 618 C CA . TRP A 1 80 ? -1.985 -7.460 4.343 1.00 91.75 80 TRP A CA 1
ATOM 619 C C . TRP A 1 80 ? -2.333 -8.036 5.707 1.00 91.75 80 TRP A C 1
ATOM 621 O O . TRP A 1 80 ? -2.173 -9.235 5.931 1.00 91.75 80 TRP A O 1
ATOM 631 N N . ARG A 1 81 ? -2.841 -7.191 6.605 1.00 93.69 81 ARG A N 1
ATOM 632 C CA . ARG A 1 81 ? -3.302 -7.607 7.934 1.00 93.69 81 ARG A CA 1
ATOM 633 C C . ARG A 1 81 ? -4.782 -7.315 8.075 1.00 93.69 81 ARG A C 1
ATOM 635 O O . ARG A 1 81 ? -5.262 -6.292 7.594 1.00 93.69 81 ARG A O 1
ATOM 642 N N . HIS A 1 82 ? -5.504 -8.237 8.695 1.00 93.94 82 HIS A N 1
ATOM 643 C CA . HIS A 1 82 ? -6.942 -8.117 8.867 1.00 93.94 82 HIS A CA 1
ATOM 644 C C . HIS A 1 82 ? -7.270 -7.439 10.201 1.00 93.94 82 HIS A C 1
ATOM 646 O O . HIS A 1 82 ? -6.861 -7.919 11.257 1.00 93.94 82 HIS A O 1
ATOM 652 N N . HIS A 1 83 ? -8.025 -6.347 10.119 1.00 93.31 83 HIS A N 1
ATOM 653 C CA . HIS A 1 83 ? -8.459 -5.472 11.202 1.00 93.31 83 HIS A CA 1
ATOM 654 C C . HIS A 1 83 ? -9.993 -5.387 11.205 1.00 93.31 83 HIS A C 1
ATOM 656 O O . HIS A 1 83 ? -10.561 -4.513 10.538 1.00 93.31 83 HIS A O 1
ATOM 662 N N . PRO A 1 84 ? -10.691 -6.295 11.914 1.00 91.56 84 PRO A N 1
ATOM 663 C CA . PRO A 1 84 ? -12.153 -6.297 11.991 1.00 91.56 84 PRO A CA 1
ATOM 664 C C . PRO A 1 84 ? -12.732 -4.971 12.506 1.00 91.56 84 PRO A C 1
ATOM 666 O O . PRO A 1 84 ? -13.809 -4.554 12.092 1.00 91.56 84 PRO A O 1
ATOM 669 N N . GLU A 1 85 ? -12.001 -4.279 13.380 1.00 93.50 85 GLU A N 1
ATOM 670 C CA . GLU A 1 85 ? -12.344 -2.969 13.938 1.00 93.50 85 GLU A CA 1
ATOM 671 C C . GLU A 1 85 ? -12.374 -1.840 12.898 1.00 93.50 85 GLU A C 1
ATOM 673 O O . GLU A 1 85 ? -12.985 -0.797 13.130 1.00 93.50 85 GLU A O 1
ATOM 678 N N . HIS A 1 86 ? -11.724 -2.046 11.753 1.00 91.31 86 HIS A N 1
ATOM 679 C CA . HIS A 1 86 ? -11.656 -1.095 10.648 1.00 91.31 86 HIS A CA 1
ATOM 680 C C . HIS A 1 86 ? -12.493 -1.528 9.439 1.00 91.31 86 HIS A C 1
ATOM 682 O O . HIS A 1 86 ? -12.425 -0.897 8.380 1.00 91.31 86 HIS A O 1
ATOM 688 N N . GLN A 1 87 ? -13.287 -2.593 9.580 1.00 91.88 87 GLN A N 1
ATOM 689 C CA . GLN A 1 87 ? -14.200 -3.033 8.540 1.00 91.88 87 GLN A CA 1
ATOM 690 C C . GLN A 1 87 ? -15.354 -2.037 8.381 1.00 91.88 87 GLN A C 1
ATOM 692 O O . GLN A 1 87 ? -16.004 -1.630 9.342 1.00 91.88 87 GLN A O 1
ATOM 697 N N . VAL A 1 88 ? -15.630 -1.676 7.133 1.00 91.25 88 VAL A N 1
ATOM 698 C CA . VAL A 1 88 ? -16.764 -0.841 6.743 1.00 91.25 88 VAL A CA 1
ATOM 699 C C . VAL A 1 88 ? -17.755 -1.713 5.989 1.00 91.25 88 VAL A C 1
ATOM 701 O O . VAL A 1 88 ? -17.386 -2.365 5.009 1.00 91.25 88 VAL A O 1
ATOM 704 N N . ASP A 1 89 ? -19.019 -1.706 6.410 1.00 89.81 89 ASP A N 1
ATOM 705 C CA . ASP A 1 89 ? -20.082 -2.406 5.691 1.00 89.81 89 ASP A CA 1
ATOM 706 C C . ASP A 1 89 ? -20.247 -1.812 4.291 1.00 89.81 89 ASP A C 1
ATOM 708 O O . ASP A 1 89 ? -20.580 -0.638 4.111 1.00 89.81 89 ASP A O 1
ATOM 712 N N . HIS A 1 90 ? -19.988 -2.630 3.276 1.00 88.06 90 HIS A N 1
ATOM 713 C CA . HIS A 1 90 ? -20.051 -2.219 1.883 1.00 88.06 90 HIS A CA 1
ATOM 714 C C . HIS A 1 90 ? -20.493 -3.380 0.993 1.00 88.06 90 HIS A C 1
ATOM 716 O O . HIS A 1 90 ? -20.355 -4.553 1.333 1.00 88.06 90 HIS A O 1
ATOM 722 N N . ILE A 1 91 ? -21.019 -3.040 -0.182 1.00 88.00 91 ILE A N 1
ATOM 723 C CA . ILE A 1 91 ? -21.455 -4.007 -1.190 1.00 88.00 91 ILE A CA 1
ATOM 724 C C . ILE A 1 91 ? -20.501 -3.909 -2.379 1.00 88.00 91 ILE A C 1
ATOM 726 O O . ILE A 1 91 ? -20.286 -2.828 -2.926 1.00 88.00 91 ILE A O 1
ATOM 730 N N . VAL A 1 92 ? -19.940 -5.045 -2.797 1.00 84.25 92 VAL A N 1
ATOM 731 C CA . VAL A 1 92 ? -19.122 -5.137 -4.012 1.00 84.25 92 VAL A CA 1
ATOM 732 C C . VAL A 1 92 ? -20.014 -5.575 -5.167 1.00 84.25 92 VAL A C 1
ATOM 734 O O . VAL A 1 92 ? -20.515 -6.696 -5.189 1.00 84.25 92 VAL A O 1
ATOM 737 N N . LEU A 1 93 ? -20.212 -4.688 -6.140 1.00 83.44 93 LEU A N 1
ATOM 738 C CA . LEU A 1 93 ? -20.948 -4.996 -7.363 1.00 83.44 93 LEU A CA 1
ATOM 739 C C . LEU A 1 93 ? -19.952 -5.380 -8.463 1.00 83.44 93 LEU A C 1
ATOM 741 O O . LEU A 1 93 ? -19.197 -4.541 -8.949 1.00 83.44 93 LEU A O 1
ATOM 745 N N . GLY A 1 94 ? -19.930 -6.656 -8.850 1.00 80.56 94 GLY A N 1
ATOM 746 C CA . GLY A 1 94 ? -19.029 -7.167 -9.884 1.00 80.56 94 GLY A CA 1
ATOM 747 C C . GLY A 1 94 ? -18.901 -8.690 -9.860 1.00 80.56 94 GLY A C 1
ATOM 748 O O . GLY A 1 94 ? -19.405 -9.349 -8.959 1.00 80.56 94 GLY A O 1
ATOM 749 N N . LYS A 1 95 ? -18.225 -9.259 -10.866 1.00 73.38 95 LYS A N 1
ATOM 750 C CA . LYS A 1 95 ? -18.002 -10.716 -10.993 1.00 73.38 95 LYS A CA 1
ATOM 751 C C . LYS A 1 95 ? -16.735 -11.220 -10.282 1.00 73.38 95 LYS A C 1
ATOM 753 O O . LYS A 1 95 ? -16.340 -12.358 -10.502 1.00 73.38 95 LYS A O 1
ATOM 758 N N . GLY A 1 96 ? -16.077 -10.376 -9.488 1.00 71.12 96 GLY A N 1
ATOM 759 C CA . GLY A 1 96 ? -14.796 -10.684 -8.854 1.00 71.12 96 GLY A CA 1
ATOM 760 C C . GLY A 1 96 ? -14.854 -10.609 -7.327 1.00 71.12 96 GLY A C 1
ATOM 761 O O . GLY A 1 96 ? -15.746 -9.955 -6.782 1.00 71.12 96 GLY A O 1
ATOM 762 N N . PRO A 1 97 ? -13.903 -11.259 -6.642 1.00 73.50 97 PRO A N 1
ATOM 763 C CA . PRO A 1 97 ? -13.743 -11.146 -5.195 1.00 73.50 97 PRO A CA 1
ATOM 764 C C . PRO A 1 97 ? -13.450 -9.697 -4.745 1.00 73.50 97 PRO A C 1
ATOM 766 O O . PRO A 1 97 ? -12.990 -8.867 -5.545 1.00 73.50 97 PRO A O 1
ATOM 769 N N . PRO A 1 98 ? -13.698 -9.362 -3.462 1.00 69.31 98 PRO A N 1
ATOM 770 C CA . PRO A 1 98 ? -13.264 -8.096 -2.874 1.00 69.31 98 PRO A CA 1
ATOM 771 C C . PRO A 1 98 ? -11.764 -7.875 -3.111 1.00 69.31 98 PRO A C 1
ATOM 773 O O . PRO A 1 98 ? -10.963 -8.781 -2.931 1.00 69.31 98 PRO A O 1
ATOM 776 N N . GLY A 1 99 ? -11.378 -6.674 -3.539 1.00 71.25 99 GLY A N 1
ATOM 777 C CA . GLY A 1 99 ? -10.029 -6.389 -4.035 1.00 71.25 99 GLY A CA 1
ATOM 778 C C . GLY A 1 99 ? -9.921 -6.334 -5.557 1.00 71.25 99 GLY A C 1
ATOM 779 O O . GLY A 1 99 ? -9.091 -5.575 -6.057 1.00 71.25 99 GLY A O 1
ATOM 780 N N . GLY A 1 100 ? -10.820 -6.970 -6.309 1.00 73.31 100 GLY A N 1
ATOM 781 C CA . GLY A 1 100 ? -10.810 -6.914 -7.776 1.00 73.31 100 GLY A CA 1
ATOM 782 C C . GLY A 1 100 ? -9.500 -7.445 -8.371 1.00 73.31 100 GLY A C 1
ATOM 783 O O . GLY A 1 100 ? -8.939 -8.398 -7.854 1.00 73.31 100 GLY A O 1
ATOM 784 N N . ALA A 1 101 ? -8.990 -6.804 -9.429 1.00 63.22 101 ALA A N 1
ATOM 785 C CA . ALA A 1 101 ? -7.756 -7.203 -10.132 1.00 63.22 101 ALA A CA 1
ATOM 786 C C . ALA A 1 101 ? -6.449 -7.025 -9.325 1.00 63.22 101 ALA A C 1
ATOM 788 O O . ALA A 1 101 ? -5.368 -7.185 -9.873 1.00 63.22 101 ALA A O 1
ATOM 789 N N . TRP A 1 102 ? -6.559 -6.647 -8.052 1.00 60.81 102 TRP A N 1
ATOM 790 C CA . TRP A 1 102 ? -5.443 -6.337 -7.156 1.00 60.81 102 TRP A CA 1
ATOM 791 C C . TRP A 1 102 ? -5.325 -7.382 -6.038 1.00 60.81 102 TRP A C 1
ATOM 793 O O . TRP A 1 102 ? -4.978 -7.037 -4.911 1.00 60.81 102 TRP A O 1
ATOM 803 N N . GLN A 1 103 ? -5.748 -8.614 -6.317 1.00 56.59 103 GLN A N 1
ATOM 804 C CA . GLN A 1 103 ? -5.531 -9.779 -5.464 1.00 56.59 103 GLN A CA 1
ATOM 805 C C . GLN A 1 103 ? -4.429 -10.650 -6.048 1.00 56.59 103 GLN A C 1
ATOM 807 O O . GLN A 1 103 ? -4.366 -10.723 -7.296 1.00 56.59 103 GLN A O 1
#

Organism: Timema douglasi (NCBI:txid61478)

Sequence (103 aa):
MLSYILAGNWPYYTGRPHPDEMLTARLKGIPAGRSLLEEDLNFLSQGLEGRSNNPMSLLSDMLMHPYADVGLDLPSLLEWRHHPEHQVDHIVLGKGPPGGAWQ

Radius of gyration: 13.74 Å; chains: 1; bounding box: 37×24×32 Å

pLDDT: mean 87.17, std 7.29, range [56.59, 94.25]

Secondary structure (DSSP, 8-state):
-HHHHHTTEEEEE-SPPPSSHHHHHHHTTSPTT--GGGS-HHHHTTT--SS-S-HHHHHHHHHHSTTGGGT--PPPSEEEEE-GGG-------SSS-TTGGG-

InterPro domains:
  IPR029731 OSGIN 1/2 [PTHR15192] (2-103)